Protein AF-K1R0E8-F1 (afdb_monomer)

pLDDT: mean 82.14, std 15.34, range [41.69, 96.56]

Sequence (69 aa):
MDTAREWRCCLEVPEVARKFHQEKLNSIADHESFKVNCLNHHVLQLSYFEYIQDNGPLGDEGDEEPIHE

Solvent-accessible surface area (backbone atoms only — not comparable to full-atom values): 4497 Å² total; per-residue (Å²): 135,78,59,73,81,72,70,69,60,70,64,76,41,64,72,52,32,55,53,26,64,76,70,72,49,94,48,68,80,72,39,71,64,38,48,59,58,77,65,28,64,69,52,47,53,49,54,48,51,56,47,30,72,76,71,44,70,85,74,90,69,92,71,79,74,80,79,87,121

Mean predicted aligned error: 9.21 Å

Secondary structure (DSSP, 8-state):
--GGGT---GGGSHHHHHHHHHHT-S-GGGSHHHHHHHS-HHHHHHHHHHHHHHH-PPP----------

Organism: Magallana gigas (NCBI:txid29159)

Radius of gyration: 16.88 Å; Cα contacts (8 Å, |Δi|>4): 28; chains: 1; bounding box: 36×24×42 Å

Foldseek 3Di:
DPCVVVPDALCVPPVSVVVCVVVVHPHPCPDPVCCVQVVDPVNVVVVQVVCCVVPNHPDPPDDDPPPPD

Structure (mmCIF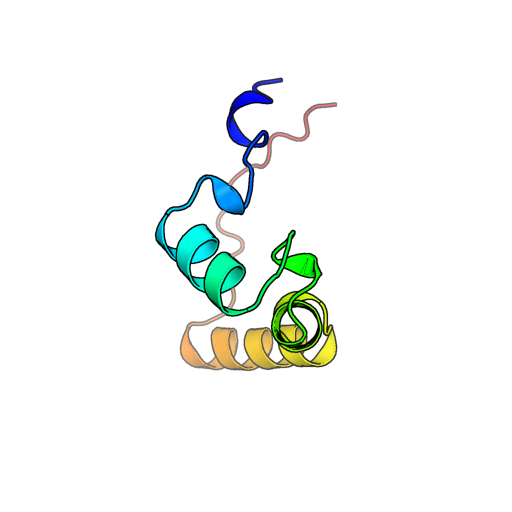, N/CA/C/O backbone):
data_AF-K1R0E8-F1
#
_entry.id   AF-K1R0E8-F1
#
loop_
_atom_site.group_PDB
_atom_site.id
_atom_site.type_symbol
_atom_site.label_atom_id
_atom_site.label_alt_id
_atom_site.label_comp_id
_atom_site.label_asym_id
_atom_site.label_entity_id
_atom_site.label_seq_id
_atom_site.pdbx_PDB_ins_code
_atom_site.Cartn_x
_atom_site.Cartn_y
_atom_site.Cartn_z
_atom_site.occupancy
_atom_site.B_iso_or_equiv
_atom_site.auth_seq_id
_atom_site.auth_comp_id
_atom_site.auth_asym_id
_atom_site.auth_atom_id
_atom_site.pdbx_PDB_model_num
ATOM 1 N N . MET A 1 1 ? -22.958 4.199 -18.917 1.00 48.66 1 MET A N 1
ATOM 2 C CA . MET A 1 1 ? -22.312 4.322 -17.595 1.00 48.66 1 MET A CA 1
ATOM 3 C C . MET A 1 1 ? -22.548 3.032 -16.833 1.00 48.66 1 MET A C 1
ATOM 5 O O . MET A 1 1 ? -23.644 2.829 -16.328 1.00 48.66 1 MET A O 1
ATOM 9 N N . ASP A 1 2 ? -21.565 2.134 -16.829 1.00 59.00 2 ASP A N 1
ATOM 10 C CA . ASP A 1 2 ? -21.628 0.876 -16.076 1.00 59.00 2 ASP A CA 1
ATOM 11 C C . ASP A 1 2 ? -21.062 1.101 -14.6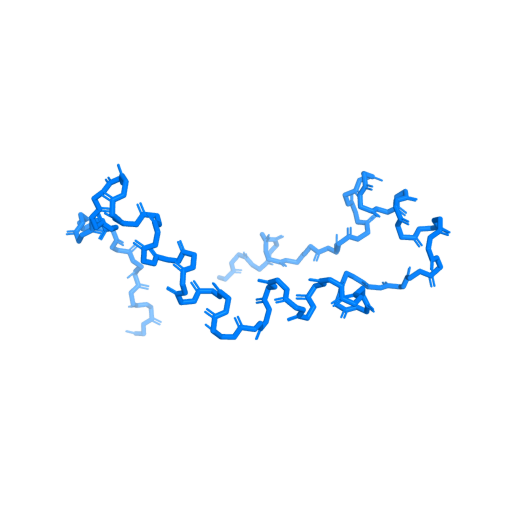65 1.00 59.00 2 ASP A C 1
ATOM 13 O O . ASP A 1 2 ? -19.956 0.690 -14.317 1.00 59.00 2 ASP A O 1
ATOM 17 N N . THR A 1 3 ? -21.803 1.868 -13.862 1.00 73.00 3 THR A N 1
ATOM 18 C CA . THR A 1 3 ? -21.392 2.280 -12.507 1.00 73.00 3 THR A CA 1
ATOM 19 C C . THR A 1 3 ? -21.347 1.112 -11.522 1.00 73.00 3 THR A C 1
ATOM 21 O O . THR A 1 3 ? -20.772 1.233 -10.441 1.00 73.00 3 THR A O 1
ATOM 24 N N . ALA A 1 4 ? -21.898 -0.046 -11.898 1.00 75.12 4 ALA A N 1
ATOM 25 C CA . ALA A 1 4 ? -21.887 -1.254 -11.084 1.00 75.12 4 ALA A CA 1
ATOM 26 C C . ALA A 1 4 ? -20.463 -1.751 -10.791 1.00 75.12 4 ALA A C 1
ATOM 28 O O . ALA A 1 4 ? -20.219 -2.337 -9.739 1.00 75.12 4 ALA A O 1
ATOM 29 N N . ARG A 1 5 ? -19.500 -1.498 -11.691 1.00 75.50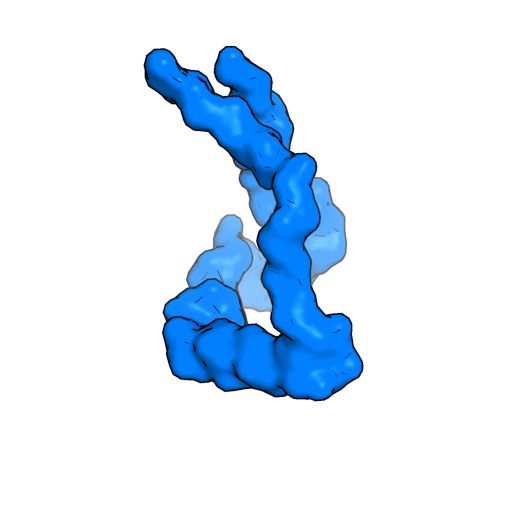 5 ARG A N 1
ATOM 30 C CA . ARG A 1 5 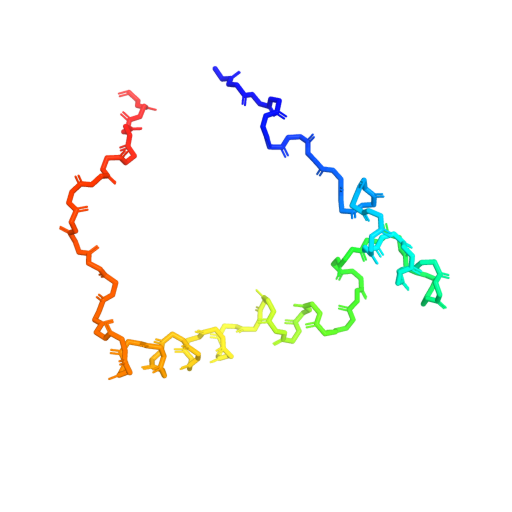? -18.107 -1.915 -11.483 1.00 75.50 5 ARG A CA 1
ATOM 31 C C . ARG A 1 5 ? -17.414 -1.120 -10.377 1.00 75.50 5 ARG A C 1
ATOM 33 O O . ARG A 1 5 ? -16.597 -1.693 -9.657 1.00 75.50 5 ARG A O 1
ATOM 40 N N . GLU A 1 6 ? -17.742 0.162 -10.257 1.00 80.69 6 GLU A N 1
ATOM 41 C CA . GLU A 1 6 ? -17.130 1.108 -9.314 1.00 80.69 6 GLU A CA 1
ATOM 42 C C . GLU A 1 6 ? -17.857 1.158 -7.970 1.00 80.69 6 GLU A C 1
ATOM 44 O O . GLU A 1 6 ? -17.277 1.561 -6.963 1.00 80.69 6 GLU A O 1
ATOM 49 N N . TRP A 1 7 ? -19.110 0.700 -7.921 1.00 84.00 7 TRP A N 1
ATOM 50 C CA . TRP A 1 7 ? -19.888 0.647 -6.691 1.00 84.00 7 TRP A CA 1
ATOM 51 C C . TRP A 1 7 ? -19.470 -0.540 -5.812 1.00 84.00 7 TRP A C 1
ATOM 53 O O . TRP A 1 7 ? -20.160 -1.552 -5.726 1.00 84.00 7 TRP A O 1
ATOM 63 N N . ARG A 1 8 ? -18.304 -0.417 -5.173 1.00 85.56 8 ARG A N 1
ATOM 64 C CA . ARG A 1 8 ? -17.730 -1.434 -4.284 1.00 85.56 8 ARG A CA 1
ATOM 65 C C . ARG A 1 8 ? -17.420 -0.853 -2.917 1.00 85.56 8 ARG A C 1
ATOM 67 O O . ARG A 1 8 ? -16.868 0.242 -2.809 1.00 85.56 8 ARG A O 1
ATOM 74 N N . CYS A 1 9 ? -17.714 -1.610 -1.868 1.00 89.00 9 CYS A N 1
ATOM 75 C CA . CYS A 1 9 ? -17.346 -1.254 -0.504 1.00 89.00 9 CYS A CA 1
ATOM 76 C C . CYS A 1 9 ? -16.076 -1.998 -0.076 1.00 89.00 9 CYS A C 1
ATOM 78 O O . CYS A 1 9 ? -15.939 -3.201 -0.283 1.00 89.00 9 CYS A O 1
ATOM 80 N N . CYS A 1 10 ? -15.154 -1.311 0.605 1.00 87.00 10 CYS A N 1
ATOM 81 C CA . CYS A 1 10 ? -13.950 -1.952 1.148 1.00 87.00 10 CYS A CA 1
ATOM 82 C C . CYS A 1 10 ? -14.259 -3.090 2.144 1.00 87.00 10 CYS A C 1
ATOM 84 O O . CYS A 1 10 ? -13.453 -4.002 2.297 1.00 87.00 10 CYS A O 1
ATOM 86 N N . LEU A 1 11 ? -15.439 -3.078 2.772 1.00 88.00 11 LEU A N 1
ATOM 87 C CA . LEU A 1 11 ? -15.900 -4.118 3.696 1.00 88.00 11 LEU A CA 1
ATOM 88 C C . LEU A 1 11 ? -16.548 -5.327 3.000 1.00 88.00 11 LEU A C 1
ATOM 90 O O . LEU A 1 11 ? -16.826 -6.324 3.660 1.00 88.00 11 LEU A O 1
ATOM 94 N N . GLU A 1 12 ? -16.785 -5.276 1.687 1.00 90.50 12 GLU A N 1
ATOM 95 C CA . GLU A 1 12 ? -17.260 -6.441 0.921 1.00 90.50 12 GLU A CA 1
ATOM 96 C C . GLU A 1 12 ? -16.130 -7.437 0.634 1.00 90.50 12 GLU A C 1
ATOM 98 O O . GLU A 1 12 ? -16.389 -8.588 0.291 1.00 90.50 12 GLU A O 1
ATOM 103 N N . VAL A 1 13 ? -14.871 -7.018 0.812 1.00 89.00 13 VAL A N 1
ATOM 104 C CA . VAL A 1 13 ? -13.697 -7.887 0.709 1.00 89.00 13 VAL A CA 1
ATOM 105 C C . VAL A 1 13 ? -13.460 -8.563 2.071 1.00 89.00 13 VAL A C 1
ATOM 107 O O . VAL A 1 13 ? -13.097 -7.869 3.028 1.00 89.00 13 VAL A O 1
ATOM 110 N N . PRO A 1 14 ? -13.622 -9.897 2.199 1.00 89.44 14 PRO A N 1
ATOM 111 C CA . PRO A 1 14 ? -13.609 -10.585 3.496 1.00 89.44 14 PRO A CA 1
ATOM 112 C C . PRO A 1 14 ? -12.335 -10.355 4.319 1.00 89.44 14 PRO A C 1
ATOM 114 O O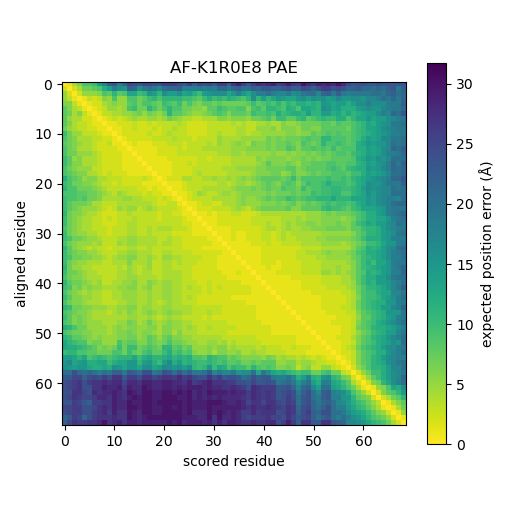 . PRO A 1 14 ? -12.397 -10.103 5.525 1.00 89.44 14 PRO A O 1
ATOM 117 N N . GLU A 1 15 ? -11.167 -10.388 3.679 1.00 87.56 15 GLU A N 1
ATOM 118 C CA . GLU A 1 15 ? -9.873 -10.146 4.320 1.00 87.56 15 GLU A CA 1
ATOM 119 C C . GLU A 1 15 ? -9.754 -8.730 4.891 1.00 87.56 15 GLU A C 1
ATOM 121 O O . GLU A 1 15 ? -9.198 -8.551 5.980 1.00 87.56 15 GLU A O 1
ATOM 126 N N . VAL A 1 16 ? -10.287 -7.737 4.174 1.00 85.56 16 VAL A N 1
ATOM 127 C CA . VAL A 1 16 ? -10.285 -6.329 4.589 1.00 85.56 16 VAL A CA 1
ATOM 128 C C . VAL A 1 16 ? -11.242 -6.141 5.764 1.00 85.56 16 VAL A C 1
ATOM 130 O O . VAL A 1 16 ? -10.840 -5.623 6.806 1.00 85.56 16 VAL A O 1
ATOM 133 N N . ALA A 1 17 ? -12.465 -6.667 5.656 1.00 88.31 17 ALA A N 1
ATOM 134 C CA . ALA A 1 17 ? -13.463 -6.616 6.722 1.00 88.31 17 ALA A CA 1
ATOM 135 C C . ALA A 1 17 ? -12.963 -7.261 8.023 1.00 88.31 17 ALA A C 1
ATOM 137 O O . ALA A 1 17 ? -13.124 -6.698 9.107 1.00 88.31 17 ALA A O 1
ATOM 138 N N . ARG A 1 18 ? -12.294 -8.418 7.929 1.00 88.12 18 ARG A N 1
ATOM 139 C CA . ARG A 1 18 ? -11.719 -9.109 9.092 1.00 88.12 18 ARG A CA 1
ATOM 140 C C . ARG A 1 18 ? -10.669 -8.256 9.800 1.00 88.12 18 ARG A C 1
ATOM 142 O O . ARG A 1 18 ? -10.690 -8.175 11.027 1.00 88.12 18 ARG A O 1
ATOM 149 N N . LYS A 1 19 ? -9.756 -7.636 9.048 1.00 85.56 19 LYS A N 1
ATOM 150 C CA . LYS A 1 19 ? -8.726 -6.744 9.604 1.00 85.56 19 LYS A CA 1
ATOM 151 C C . LYS A 1 19 ? -9.352 -5.519 10.266 1.00 85.56 19 LYS A C 1
ATOM 153 O O . LYS A 1 19 ? -9.013 -5.197 11.399 1.00 85.56 19 LYS A O 1
ATOM 158 N N . PHE A 1 20 ? -10.336 -4.899 9.625 1.00 87.75 20 PHE A N 1
ATOM 159 C CA . PHE A 1 20 ? -10.960 -3.691 10.169 1.00 87.75 20 PHE A CA 1
ATOM 160 C C . PHE A 1 20 ? -11.816 -3.964 11.391 1.00 87.75 20 PHE A C 1
ATOM 162 O O . PHE A 1 20 ? -11.817 -3.157 12.313 1.00 87.75 20 PHE A O 1
ATOM 169 N N . HIS A 1 21 ? -12.463 -5.127 11.469 1.00 85.94 21 HIS A N 1
ATOM 170 C CA . HIS A 1 21 ? -13.153 -5.536 12.687 1.00 85.94 21 HIS A CA 1
ATOM 171 C C . HIS A 1 21 ? -12.186 -5.683 13.876 1.00 85.94 21 HIS A C 1
ATOM 173 O O . HIS A 1 21 ? -12.520 -5.300 14.996 1.00 85.94 21 HIS A O 1
ATOM 179 N N . GLN A 1 22 ? -10.975 -6.208 13.651 1.00 87.44 22 GLN A N 1
ATOM 180 C CA . GLN A 1 22 ? -9.949 -6.325 14.697 1.00 87.44 22 GLN A CA 1
ATOM 181 C C . GLN A 1 22 ? -9.453 -4.953 15.174 1.00 87.44 22 GLN A C 1
ATOM 183 O O . GLN A 1 22 ? -9.217 -4.762 16.366 1.00 87.44 22 GLN A O 1
ATOM 188 N N . GLU A 1 23 ? -9.346 -3.999 14.254 1.00 86.19 23 GLU A N 1
ATOM 189 C CA . GLU A 1 23 ? -8.829 -2.650 14.506 1.00 86.19 23 GLU A CA 1
ATOM 190 C C . GLU A 1 23 ? -9.928 -1.615 14.813 1.00 86.19 23 GLU A C 1
ATOM 192 O O . GLU A 1 23 ? -9.629 -0.463 15.116 1.00 86.19 23 GLU A O 1
ATOM 197 N N . LYS A 1 24 ? -11.201 -2.038 14.805 1.00 88.50 24 LYS A N 1
ATOM 198 C CA . LYS A 1 24 ? -12.401 -1.207 15.013 1.00 88.50 24 LYS A CA 1
ATOM 199 C C . LYS A 1 24 ? -12.514 -0.034 14.027 1.00 88.50 24 LYS A C 1
ATOM 201 O O . LYS A 1 24 ? -12.910 1.066 14.410 1.00 88.50 24 LYS A O 1
ATOM 206 N N . LEU A 1 25 ? -12.181 -0.281 12.764 1.00 88.19 25 LEU A N 1
ATOM 207 C CA . LEU A 1 25 ? -12.255 0.698 11.679 1.00 88.19 25 LEU A CA 1
ATOM 208 C C . LEU A 1 25 ? -13.544 0.528 10.868 1.00 88.19 25 LEU A C 1
ATOM 210 O O . LEU A 1 25 ? -14.015 -0.591 10.667 1.00 88.19 25 LEU A O 1
ATOM 214 N N . ASN A 1 26 ? -14.090 1.641 10.373 1.00 87.25 26 ASN A N 1
ATOM 215 C CA . ASN A 1 26 ? -15.299 1.650 9.539 1.00 87.25 26 ASN A CA 1
ATOM 216 C C . ASN A 1 26 ? -14.981 1.805 8.044 1.00 87.25 26 ASN A C 1
ATOM 218 O O . ASN A 1 26 ? -15.804 1.456 7.200 1.00 87.25 26 ASN A O 1
ATOM 222 N N . SER A 1 27 ? -13.793 2.310 7.711 1.00 88.19 27 SER A N 1
ATOM 223 C CA . SER A 1 27 ? -13.306 2.480 6.345 1.00 88.19 27 SER A CA 1
ATOM 224 C C . SER A 1 27 ? -11.805 2.224 6.264 1.00 88.19 27 SER A C 1
ATOM 226 O O . SER A 1 27 ? -11.064 2.485 7.211 1.00 88.19 27 SER A O 1
ATOM 228 N N . ILE A 1 28 ? -11.331 1.785 5.094 1.00 87.12 28 ILE A N 1
ATOM 229 C CA . ILE A 1 28 ? -9.890 1.668 4.825 1.00 87.12 28 ILE A CA 1
ATOM 230 C C . ILE A 1 28 ? -9.189 3.019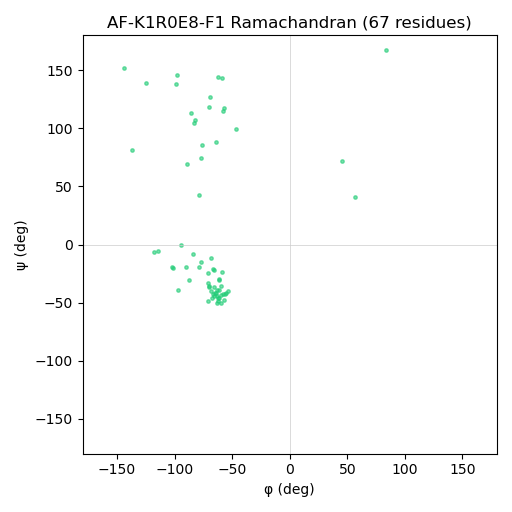 4.908 1.00 87.12 28 ILE A C 1
ATOM 232 O O . ILE A 1 28 ? -8.037 3.087 5.325 1.00 87.12 28 ILE A O 1
ATOM 236 N N . ALA A 1 29 ? -9.904 4.095 4.578 1.00 87.38 29 ALA A N 1
ATOM 237 C CA . ALA A 1 29 ? -9.378 5.450 4.644 1.00 87.38 29 ALA A CA 1
ATOM 238 C C . ALA A 1 29 ? -9.092 5.916 6.084 1.00 87.38 29 ALA A C 1
ATOM 240 O O . ALA A 1 29 ? -8.282 6.825 6.280 1.00 87.38 29 ALA A O 1
ATOM 241 N N . ASP A 1 30 ? -9.720 5.283 7.081 1.00 88.94 30 ASP A N 1
ATOM 242 C CA . ASP A 1 30 ? -9.500 5.588 8.497 1.00 88.94 30 ASP A CA 1
ATOM 243 C C . ASP A 1 30 ? -8.207 4.953 9.026 1.00 88.94 30 ASP A C 1
ATOM 245 O O . ASP A 1 30 ? -7.675 5.390 10.045 1.00 88.94 30 ASP A O 1
ATOM 249 N N . HIS A 1 31 ? -7.678 3.935 8.341 1.00 87.81 31 HIS A N 1
ATOM 250 C CA . HIS A 1 31 ? -6.445 3.271 8.742 1.00 87.81 31 HIS A CA 1
ATOM 251 C C . HIS A 1 31 ? -5.247 4.215 8.551 1.00 87.81 31 HIS A C 1
ATOM 253 O O . HIS A 1 31 ? -5.001 4.705 7.449 1.00 87.81 31 HIS A O 1
ATOM 259 N N . GLU A 1 32 ? -4.432 4.424 9.589 1.00 89.62 32 GLU A N 1
ATOM 260 C CA . GLU A 1 32 ? -3.290 5.358 9.542 1.00 89.62 32 GLU A CA 1
ATOM 261 C C . GLU A 1 32 ? -2.321 5.054 8.386 1.00 89.62 32 GLU A C 1
ATOM 263 O O . GLU A 1 32 ? -1.904 5.945 7.643 1.00 89.62 32 GLU A O 1
ATOM 268 N N . SER A 1 33 ? -2.031 3.773 8.140 1.00 89.50 33 SER A N 1
ATOM 269 C CA . SER A 1 33 ? -1.181 3.375 7.011 1.00 89.50 33 SER A CA 1
ATOM 270 C C . SER A 1 33 ? -1.785 3.663 5.634 1.00 89.50 33 SER A C 1
ATOM 272 O O . SER A 1 33 ? -1.023 3.771 4.680 1.00 89.50 33 SER A O 1
ATOM 274 N N . PHE A 1 34 ? -3.107 3.812 5.493 1.00 90.25 34 PHE A N 1
ATOM 275 C CA . PHE A 1 34 ? -3.698 4.195 4.208 1.00 90.25 34 PHE A CA 1
ATOM 276 C C . PHE A 1 34 ? -3.268 5.609 3.819 1.00 90.25 34 PHE A C 1
ATOM 278 O O . PHE A 1 34 ? -2.825 5.835 2.697 1.00 90.25 34 PHE A O 1
ATOM 285 N N . LYS A 1 35 ? -3.294 6.555 4.765 1.00 89.62 35 LYS A N 1
ATOM 286 C CA . LYS A 1 35 ? -2.823 7.925 4.514 1.00 89.62 35 LYS A CA 1
ATOM 287 C C . LYS A 1 35 ? -1.339 7.944 4.159 1.00 89.62 35 LYS A C 1
ATOM 289 O O . LYS A 1 35 ? -0.945 8.590 3.194 1.00 89.62 35 LYS A O 1
ATOM 294 N N . VAL A 1 36 ? -0.528 7.213 4.922 1.00 93.56 36 VAL A N 1
ATOM 295 C CA . VAL A 1 36 ? 0.932 7.213 4.757 1.00 93.56 36 VAL A CA 1
ATOM 296 C C . VAL A 1 36 ? 1.375 6.520 3.469 1.00 93.56 36 VAL A C 1
ATOM 298 O O . VAL A 1 36 ? 2.314 6.994 2.843 1.00 93.56 36 VAL A O 1
ATOM 301 N N . ASN A 1 37 ? 0.710 5.441 3.052 1.00 92.94 37 ASN A N 1
ATOM 302 C CA . ASN A 1 37 ? 1.141 4.659 1.890 1.00 92.94 37 ASN A CA 1
ATOM 303 C C . ASN A 1 37 ? 0.402 5.031 0.603 1.00 92.94 37 ASN A C 1
ATOM 305 O O . ASN A 1 37 ? 1.007 5.049 -0.461 1.00 92.94 37 ASN A O 1
ATOM 309 N N . CYS A 1 38 ? -0.900 5.307 0.686 1.00 92.75 38 CYS A N 1
ATOM 310 C CA . CYS A 1 38 ? -1.756 5.465 -0.491 1.00 92.75 38 CYS A CA 1
ATOM 311 C C . CYS A 1 38 ? -2.059 6.927 -0.830 1.00 92.75 38 CYS A C 1
ATOM 313 O O . CYS A 1 38 ? -2.449 7.199 -1.958 1.00 92.75 38 CYS A O 1
ATOM 315 N N . LEU A 1 39 ? -1.901 7.863 0.117 1.00 93.81 39 LEU A N 1
ATOM 316 C CA . LEU A 1 39 ? -2.188 9.292 -0.098 1.00 93.81 39 LEU A CA 1
ATOM 317 C C . LEU A 1 39 ? -0.960 10.201 0.050 1.00 93.81 39 LEU A C 1
ATOM 319 O O . LEU A 1 39 ? -1.042 11.399 -0.219 1.00 93.81 39 LEU A O 1
ATOM 323 N N . ASN A 1 40 ? 0.188 9.667 0.470 1.00 95.94 40 ASN A N 1
ATOM 324 C CA . ASN A 1 40 ? 1.408 10.452 0.587 1.00 95.94 40 ASN A CA 1
ATOM 325 C C . ASN A 1 40 ? 2.098 10.573 -0.776 1.00 95.94 40 ASN A C 1
ATOM 327 O O . ASN A 1 40 ? 2.735 9.633 -1.247 1.00 95.94 40 ASN A O 1
ATOM 331 N N . HIS A 1 41 ? 2.024 11.764 -1.370 1.00 96.00 41 HIS A N 1
ATOM 332 C CA . HIS A 1 41 ? 2.615 12.048 -2.677 1.00 96.00 41 HIS A CA 1
ATOM 333 C C . HIS A 1 41 ? 4.106 11.690 -2.762 1.00 96.00 41 HIS A C 1
ATOM 335 O O . HIS A 1 41 ? 4.548 11.153 -3.772 1.00 96.00 41 HIS A O 1
ATOM 341 N N . HIS A 1 42 ? 4.893 11.952 -1.715 1.00 96.56 42 HIS A N 1
ATOM 342 C CA . HIS A 1 42 ? 6.325 11.648 -1.741 1.00 96.56 42 HIS A CA 1
ATOM 343 C C . HIS A 1 42 ? 6.595 10.145 -1.752 1.00 96.56 42 HIS A C 1
ATOM 345 O O . HIS A 1 42 ? 7.469 9.698 -2.487 1.00 96.56 42 HIS A O 1
ATOM 351 N N . VAL A 1 43 ? 5.827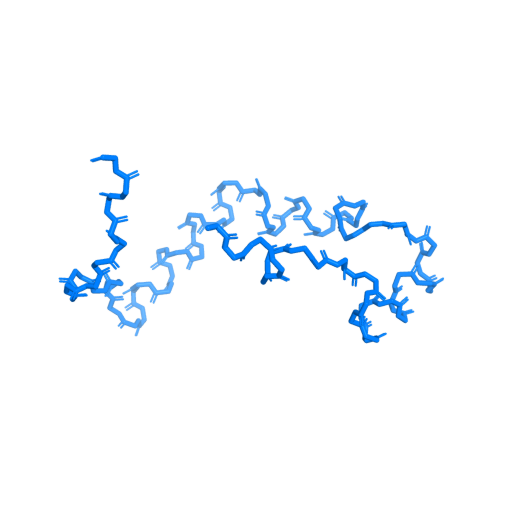 9.372 -0.978 1.00 96.06 43 VAL A N 1
ATOM 352 C CA . VAL A 1 43 ? 5.931 7.905 -0.978 1.00 96.06 43 VAL A CA 1
ATOM 353 C C . VAL A 1 43 ? 5.569 7.367 -2.355 1.00 96.06 43 VAL A C 1
ATOM 355 O O . VAL A 1 43 ? 6.362 6.646 -2.946 1.00 96.06 43 VAL A O 1
ATOM 358 N N . LEU A 1 44 ? 4.432 7.793 -2.910 1.00 95.12 44 LEU A N 1
ATOM 359 C CA . LEU A 1 44 ? 3.979 7.353 -4.230 1.00 95.12 44 LEU A CA 1
ATOM 360 C C . LEU A 1 44 ? 4.988 7.696 -5.334 1.00 95.12 44 LEU A C 1
ATOM 362 O O . LEU A 1 44 ? 5.277 6.860 -6.185 1.00 95.12 44 LEU A O 1
ATOM 366 N N . GLN A 1 45 ? 5.551 8.904 -5.307 1.00 95.19 45 GLN A N 1
ATOM 367 C CA . GLN A 1 45 ? 6.520 9.356 -6.302 1.00 95.19 45 GLN A CA 1
ATOM 368 C C . GLN A 1 45 ? 7.835 8.572 -6.227 1.00 95.19 45 GLN A C 1
ATOM 370 O O . GLN A 1 45 ? 8.386 8.200 -7.261 1.00 95.19 45 GLN A O 1
ATOM 375 N N . LEU A 1 46 ? 8.342 8.310 -5.021 1.00 95.81 46 LEU A N 1
ATOM 376 C CA . LEU A 1 46 ? 9.555 7.512 -4.850 1.00 95.81 46 LEU A CA 1
ATOM 377 C C . LEU A 1 46 ? 9.320 6.059 -5.258 1.00 95.81 46 LEU A C 1
ATOM 379 O O . LEU A 1 46 ? 10.104 5.534 -6.040 1.00 95.81 46 LEU A O 1
ATOM 383 N N . SER A 1 47 ? 8.211 5.451 -4.828 1.00 94.62 47 SER A N 1
ATOM 384 C CA . SER A 1 47 ? 7.840 4.094 -5.244 1.00 94.62 47 SER A CA 1
ATOM 385 C C . SER A 1 47 ? 7.666 3.981 -6.759 1.00 94.62 47 SER A C 1
ATOM 387 O O . SER A 1 47 ? 8.045 2.971 -7.344 1.00 94.62 47 SER A O 1
ATOM 389 N N . TYR A 1 48 ? 7.145 5.021 -7.415 1.00 92.56 48 TYR A N 1
ATOM 390 C CA . TYR A 1 48 ? 7.094 5.089 -8.873 1.00 92.56 48 TYR A CA 1
ATOM 391 C C . TYR A 1 48 ? 8.496 5.084 -9.494 1.00 92.56 48 TYR A C 1
ATOM 393 O O . TYR A 1 48 ? 8.752 4.301 -10.405 1.00 92.56 48 TYR A O 1
ATOM 401 N N . PHE A 1 49 ? 9.415 5.918 -8.999 1.00 94.31 49 PHE A N 1
ATOM 402 C CA . PHE A 1 49 ? 10.782 5.965 -9.524 1.00 94.31 49 PHE A CA 1
ATOM 403 C C . PHE A 1 49 ? 11.545 4.657 -9.308 1.00 94.31 49 PHE A C 1
ATOM 405 O O . PHE A 1 49 ? 12.213 4.191 -10.229 1.00 94.31 49 PHE A O 1
ATOM 412 N N . GLU A 1 50 ? 11.407 4.048 -8.131 1.00 94.88 50 GLU A N 1
ATOM 413 C CA . GLU A 1 50 ? 11.948 2.717 -7.840 1.00 94.88 50 GLU A CA 1
ATOM 414 C C . GLU A 1 50 ? 11.397 1.684 -8.830 1.00 94.88 50 GLU A C 1
ATOM 416 O O . GLU A 1 50 ? 12.158 0.950 -9.458 1.00 94.88 50 GLU A O 1
ATOM 421 N N . TYR A 1 51 ? 10.080 1.685 -9.050 1.00 94.00 51 TYR A N 1
ATOM 422 C CA . TYR A 1 51 ? 9.440 0.758 -9.974 1.00 94.00 51 TYR A CA 1
ATOM 423 C C . TYR A 1 51 ? 9.962 0.899 -11.408 1.00 94.00 51 TYR A C 1
ATOM 425 O O . TYR A 1 51 ? 10.336 -0.108 -12.013 1.00 94.00 51 TYR A O 1
ATOM 433 N N . ILE A 1 52 ? 10.012 2.117 -11.961 1.00 94.06 52 ILE A N 1
ATOM 434 C CA . ILE A 1 52 ? 10.446 2.310 -13.355 1.00 94.06 52 ILE A CA 1
ATOM 435 C C . ILE A 1 52 ? 11.945 2.069 -13.551 1.00 94.06 52 ILE A C 1
ATOM 437 O O . ILE A 1 52 ? 12.368 1.744 -14.658 1.00 94.06 52 ILE A O 1
ATOM 441 N N . GLN A 1 53 ? 12.753 2.225 -12.498 1.00 94.38 53 GLN A N 1
ATOM 442 C CA . GLN A 1 53 ? 14.173 1.890 -12.542 1.00 94.38 53 GLN A CA 1
ATOM 443 C C . GLN A 1 53 ? 14.368 0.384 -12.753 1.00 94.38 53 GLN A C 1
ATOM 445 O O . GLN A 1 53 ? 15.221 -0.016 -13.544 1.00 94.38 53 GLN A O 1
ATOM 450 N N . ASP A 1 54 ? 13.559 -0.432 -12.078 1.00 93.25 54 ASP A N 1
ATOM 451 C CA . ASP A 1 54 ? 13.689 -1.888 -12.101 1.00 93.25 54 ASP A CA 1
ATOM 452 C C . ASP A 1 54 ? 12.925 -2.545 -13.264 1.00 93.25 54 ASP A C 1
ATOM 454 O O . ASP A 1 54 ? 13.348 -3.585 -13.769 1.00 93.25 54 ASP A O 1
ATOM 458 N N . ASN A 1 55 ? 11.810 -1.952 -13.704 1.00 91.75 55 ASN A N 1
ATOM 459 C CA . ASN A 1 55 ? 10.881 -2.559 -14.671 1.00 91.75 55 ASN A CA 1
ATOM 460 C C . ASN A 1 55 ? 10.816 -1.819 -16.018 1.00 91.75 55 ASN A C 1
ATOM 462 O O . ASN A 1 55 ? 10.175 -2.301 -16.951 1.00 91.75 55 ASN A O 1
ATOM 466 N N . GLY A 1 56 ? 11.490 -0.673 -16.140 1.00 84.38 56 GLY A N 1
ATOM 467 C CA . GLY A 1 56 ? 11.326 0.247 -17.262 1.00 84.38 56 GLY A CA 1
ATOM 468 C C . GLY A 1 56 ? 10.126 1.189 -17.079 1.00 84.38 56 GLY A C 1
ATOM 469 O O . GLY A 1 56 ? 9.308 1.001 -16.177 1.00 84.38 56 GLY A O 1
ATOM 470 N N . PRO A 1 57 ? 10.023 2.248 -17.901 1.00 83.81 57 PRO A N 1
ATOM 471 C CA . PRO A 1 57 ? 8.894 3.170 -17.847 1.00 83.81 57 PRO A CA 1
ATOM 472 C C . PRO A 1 57 ? 7.573 2.427 -18.079 1.00 83.81 57 PRO A C 1
ATOM 474 O O . PRO A 1 57 ? 7.511 1.512 -18.900 1.00 83.81 57 PRO A O 1
ATOM 477 N N . LEU A 1 58 ? 6.513 2.850 -17.380 1.00 79.75 58 LEU A N 1
ATOM 478 C CA . LEU A 1 58 ? 5.151 2.445 -17.734 1.00 79.75 58 LEU A CA 1
ATOM 479 C C . LEU A 1 58 ? 4.922 2.876 -19.190 1.00 79.75 58 LEU A C 1
ATOM 481 O O . LEU A 1 58 ? 5.088 4.053 -19.509 1.00 79.75 58 LEU A O 1
ATOM 485 N N . GLY A 1 59 ? 4.680 1.911 -20.076 1.00 62.03 59 GLY A N 1
ATOM 486 C CA . GLY A 1 59 ? 4.656 2.150 -21.515 1.00 62.03 59 GLY A CA 1
ATOM 487 C C . GLY A 1 59 ? 3.554 3.121 -21.945 1.00 62.03 59 GLY A C 1
ATOM 488 O O . GLY A 1 59 ? 2.441 3.067 -21.432 1.00 62.03 59 GLY A O 1
ATOM 489 N N . ASP A 1 60 ? 3.872 3.936 -22.953 1.00 63.62 60 ASP A N 1
ATOM 490 C CA . ASP A 1 60 ? 2.931 4.632 -23.850 1.00 63.62 60 ASP A CA 1
ATOM 491 C C . ASP A 1 60 ? 2.415 3.635 -24.919 1.00 63.62 60 ASP A C 1
ATOM 493 O O . ASP A 1 60 ? 2.396 3.902 -26.123 1.00 63.62 60 ASP A O 1
ATOM 497 N N . GLU A 1 61 ? 2.092 2.405 -24.510 1.00 51.59 61 GLU A N 1
ATOM 498 C CA . GLU A 1 61 ? 1.544 1.407 -25.428 1.00 51.59 61 GLU A CA 1
ATOM 499 C C . GLU A 1 61 ? 0.041 1.667 -25.540 1.00 51.59 61 GLU A C 1
ATOM 501 O O . GLU A 1 61 ? -0.702 1.453 -24.591 1.00 51.59 61 GLU A O 1
ATOM 506 N N . GLY A 1 62 ? -0.366 2.252 -26.671 1.00 52.50 62 GLY A N 1
ATOM 507 C CA . GLY A 1 62 ? -1.697 2.802 -26.920 1.00 52.50 62 GLY A CA 1
ATOM 508 C C . GLY A 1 62 ? -2.883 1.922 -26.515 1.00 52.50 62 GLY A C 1
ATOM 509 O O . GLY A 1 62 ? -3.332 1.102 -27.306 1.00 52.50 62 GLY A O 1
ATOM 510 N N . ASP A 1 63 ? -3.443 2.229 -25.349 1.00 50.31 63 ASP A N 1
ATOM 511 C CA . ASP A 1 63 ? -4.777 1.856 -24.876 1.00 50.31 63 ASP A CA 1
ATOM 512 C C . ASP A 1 63 ? -5.364 3.123 -24.217 1.00 50.31 63 ASP A C 1
AT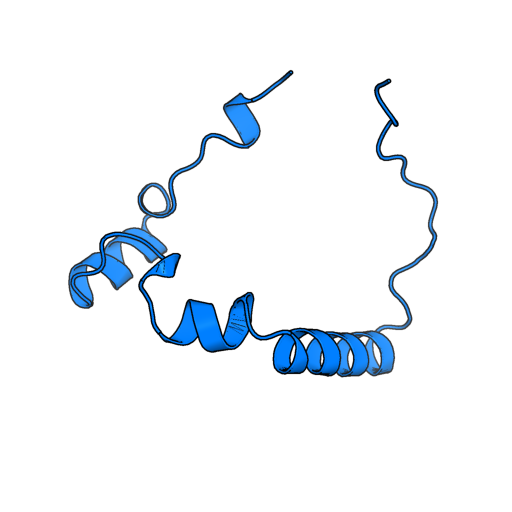OM 514 O O . ASP A 1 63 ? -5.116 3.433 -23.055 1.00 50.31 63 ASP A O 1
ATOM 518 N N . GLU A 1 64 ? -5.903 4.062 -24.996 1.00 53.72 64 GLU A N 1
ATOM 519 C CA . GLU A 1 64 ? -7.356 4.177 -25.175 1.00 53.72 64 GLU A CA 1
ATOM 520 C C . GLU A 1 64 ? -8.139 4.065 -23.851 1.00 53.72 64 GLU A C 1
ATOM 522 O O . GLU A 1 64 ? -8.907 3.128 -23.639 1.00 53.72 64 GLU A O 1
ATOM 527 N N . GLU A 1 65 ? -8.070 5.084 -22.988 1.00 46.53 65 GLU A N 1
ATOM 528 C CA . GLU A 1 65 ? -9.355 5.513 -22.435 1.00 46.53 65 GLU A CA 1
ATOM 529 C C . GLU A 1 65 ? -10.111 6.174 -23.595 1.00 46.53 65 GLU A C 1
ATOM 531 O O . GLU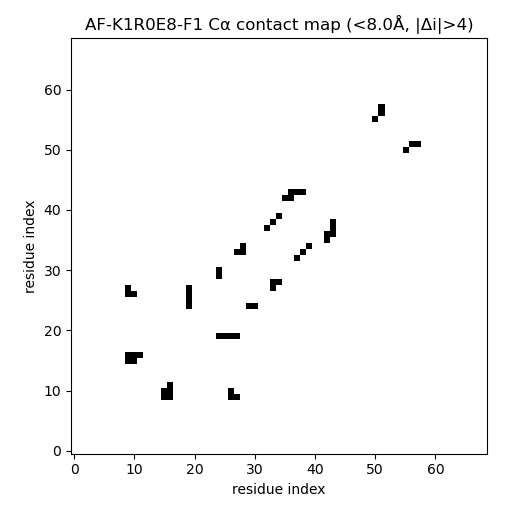 A 1 65 ? -9.603 7.153 -24.157 1.00 46.53 65 GLU A O 1
ATOM 536 N N . PRO A 1 66 ? -11.285 5.666 -24.025 1.00 46.06 66 PRO A N 1
ATOM 537 C CA . PRO A 1 66 ? -12.123 6.450 -24.909 1.00 46.06 66 PRO A CA 1
ATOM 538 C C . PRO A 1 66 ? -12.420 7.750 -24.168 1.00 46.06 66 PRO A C 1
ATOM 540 O O . PRO A 1 66 ? -13.063 7.741 -23.116 1.00 46.06 66 PRO A O 1
ATOM 543 N N . ILE A 1 67 ? -11.931 8.864 -24.714 1.00 53.84 67 ILE A N 1
ATOM 544 C CA . ILE A 1 67 ? -12.364 10.197 -24.312 1.00 53.84 67 ILE A CA 1
ATOM 545 C C . ILE A 1 67 ? -13.840 10.260 -24.708 1.00 53.84 67 ILE A C 1
ATOM 547 O O . ILE A 1 67 ? -14.187 10.578 -25.843 1.00 53.84 67 ILE A O 1
ATOM 551 N N . HIS A 1 68 ? -14.718 9.826 -23.811 1.00 51.28 68 HIS A N 1
ATOM 552 C CA . HIS A 1 68 ? -16.144 10.032 -23.949 1.00 51.28 68 HIS A CA 1
ATOM 553 C C . HIS A 1 68 ? -16.443 11.489 -23.605 1.00 51.28 68 HIS A C 1
ATOM 555 O O . HIS A 1 68 ? -16.812 11.776 -22.470 1.00 51.28 68 HIS A O 1
ATOM 561 N N . GLU A 1 69 ? -16.317 12.370 -24.597 1.00 41.69 69 GLU A N 1
ATOM 562 C CA . GLU A 1 69 ? -17.158 13.566 -24.750 1.00 41.69 69 GLU A CA 1
ATOM 563 C C . GLU A 1 69 ? -17.574 13.745 -26.215 1.00 41.69 69 GLU A C 1
ATOM 565 O O . GLU A 1 69 ? -16.692 13.721 -27.104 1.00 41.69 69 GLU A O 1
#